Protein AF-A0A1Y5D6I2-F1 (afdb_monomer_lite)

Secondary structure (DSSP, 8-state):
--EEEEE-----GGGTT-GGGSEEE-TTS-EEEHHHHHHHHHGGGSSEEEEEE-TT-HHHHHHHHHTTPEEEE-TTGGG-HHHHHHHHT-

Radius of gyration: 12.55 Å; chains: 1; bounding box: 31×28×32 Å

pLDDT: mean 86.78, std 11.2, range [60.75, 97.38]

Structure (mmCIF, N/CA/C/O backbone):
data_AF-A0A1Y5D6I2-F1
#
_entry.id   AF-A0A1Y5D6I2-F1
#
loop_
_atom_site.group_PDB
_atom_site.id
_atom_site.type_symbol
_atom_site.label_atom_id
_atom_site.label_alt_id
_atom_site.label_comp_id
_atom_site.label_asym_id
_atom_site.label_entity_id
_atom_site.label_seq_id
_atom_site.pdbx_PDB_ins_code
_atom_site.Cartn_x
_atom_site.Cartn_y
_atom_site.Cartn_z
_atom_site.occupancy
_atom_site.B_iso_or_equiv
_atom_site.auth_seq_id
_atom_site.auth_comp_id
_atom_site.auth_asym_id
_atom_site.auth_atom_id
_atom_site.pdbx_PDB_model_num
ATOM 1 N N . MET A 1 1 ? -15.989 -13.502 5.582 1.00 85.06 1 MET A N 1
ATOM 2 C CA . MET A 1 1 ? -15.392 -12.330 4.928 1.00 85.06 1 MET A CA 1
ATOM 3 C C . MET A 1 1 ? -13.991 -12.163 5.487 1.00 85.06 1 MET A C 1
ATOM 5 O O . MET A 1 1 ? -13.854 -12.119 6.704 1.00 85.06 1 MET A O 1
ATOM 9 N N . ILE A 1 2 ? -12.976 -12.165 4.633 1.00 94.19 2 ILE A N 1
ATOM 10 C CA . ILE A 1 2 ? -11.564 -12.007 4.972 1.00 94.19 2 ILE A CA 1
ATOM 11 C C . ILE A 1 2 ? -11.095 -10.709 4.315 1.00 94.19 2 ILE A C 1
ATOM 13 O O . ILE A 1 2 ? -11.202 -10.565 3.098 1.00 94.19 2 ILE A O 1
ATOM 17 N N . ALA A 1 3 ? -10.584 -9.775 5.114 1.00 95.00 3 ALA A N 1
ATOM 18 C CA . ALA A 1 3 ? -9.979 -8.542 4.626 1.00 95.00 3 ALA A CA 1
ATOM 19 C C . ALA A 1 3 ? -8.452 -8.645 4.698 1.00 95.00 3 ALA A C 1
ATOM 21 O O . ALA A 1 3 ? -7.886 -9.029 5.722 1.00 95.00 3 ALA A O 1
ATOM 22 N N . GLY A 1 4 ? -7.786 -8.295 3.603 1.00 95.25 4 GLY A N 1
ATOM 23 C CA . GLY A 1 4 ? -6.344 -8.108 3.557 1.00 95.25 4 GLY A CA 1
ATOM 24 C C . GLY A 1 4 ? -5.991 -6.643 3.792 1.00 95.25 4 GLY A C 1
ATOM 25 O O . GLY A 1 4 ? -6.592 -5.762 3.182 1.00 95.25 4 GLY A O 1
ATOM 26 N N . ILE A 1 5 ? -5.007 -6.363 4.644 1.00 94.44 5 ILE A N 1
ATOM 27 C CA . ILE A 1 5 ? -4.593 -4.988 4.954 1.00 94.44 5 ILE A CA 1
ATOM 28 C C . ILE A 1 5 ? -3.167 -4.756 4.455 1.00 94.44 5 ILE A C 1
ATOM 30 O O . ILE A 1 5 ? -2.231 -5.438 4.874 1.00 94.44 5 ILE A O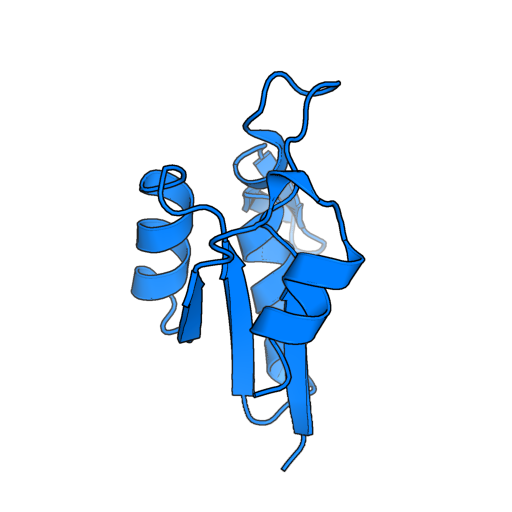 1
ATOM 34 N N . VAL A 1 6 ? -2.991 -3.754 3.593 1.00 94.00 6 VAL A N 1
ATOM 35 C CA . VAL A 1 6 ? -1.678 -3.264 3.160 1.00 94.00 6 VAL A CA 1
ATOM 36 C C . VAL A 1 6 ? -1.320 -2.037 3.992 1.00 94.00 6 VAL A C 1
ATOM 38 O O . VAL A 1 6 ? -1.880 -0.956 3.810 1.00 94.00 6 VAL A O 1
ATOM 41 N N . LEU A 1 7 ? -0.365 -2.195 4.909 1.00 91.19 7 LEU A N 1
ATOM 42 C CA . LEU A 1 7 ? 0.121 -1.117 5.773 1.00 91.19 7 LEU A CA 1
ATOM 43 C C . LEU A 1 7 ? 1.174 -0.280 5.032 1.00 91.19 7 LEU A C 1
ATOM 45 O O . LEU A 1 7 ? 2.368 -0.575 5.070 1.00 91.19 7 LEU A O 1
ATOM 49 N N . ALA A 1 8 ? 0.718 0.766 4.343 1.00 90.31 8 ALA A N 1
ATOM 50 C CA . ALA A 1 8 ? 1.524 1.620 3.471 1.00 90.31 8 ALA A CA 1
ATOM 51 C C . ALA A 1 8 ? 1.777 3.035 4.019 1.00 90.31 8 ALA A C 1
ATOM 53 O O . ALA A 1 8 ? 2.394 3.846 3.339 1.00 90.31 8 ALA A O 1
ATOM 54 N N . ALA A 1 9 ? 1.369 3.332 5.255 1.00 87.12 9 ALA A N 1
ATOM 55 C CA . ALA A 1 9 ? 1.522 4.657 5.857 1.00 87.12 9 ALA A CA 1
ATOM 56 C C . ALA A 1 9 ? 2.910 4.920 6.489 1.00 87.12 9 ALA A C 1
ATOM 58 O O . ALA A 1 9 ? 3.123 5.924 7.167 1.00 87.12 9 ALA A O 1
ATOM 59 N N . GLY A 1 10 ? 3.869 4.007 6.320 1.00 81.75 10 GLY A N 1
ATOM 60 C CA . GLY A 1 10 ? 5.194 4.133 6.924 1.00 81.75 10 GLY A CA 1
ATOM 61 C C . GLY A 1 10 ? 6.005 5.292 6.336 1.00 81.75 10 GLY A C 1
ATOM 62 O O . GLY A 1 10 ? 6.049 5.477 5.126 1.00 81.75 10 GLY A O 1
ATOM 63 N N . LYS A 1 11 ? 6.746 6.018 7.184 1.00 73.00 11 LYS A N 1
ATOM 64 C CA . LYS A 1 11 ? 7.536 7.199 6.781 1.00 73.00 11 LYS A CA 1
ATOM 65 C C . LYS A 1 11 ? 8.595 6.967 5.703 1.00 73.00 11 LYS A C 1
ATOM 67 O O . LYS A 1 11 ? 9.074 7.932 5.126 1.00 73.00 11 LYS A O 1
ATOM 72 N N . GLY A 1 12 ? 9.057 5.729 5.514 1.00 69.44 12 GLY A N 1
ATOM 73 C CA . GLY A 1 12 ? 10.063 5.408 4.499 1.00 69.44 12 GLY A CA 1
ATOM 74 C C . GLY A 1 12 ? 11.351 6.241 4.589 1.00 69.44 12 GLY A C 1
ATOM 75 O O . GLY A 1 12 ? 11.977 6.467 3.562 1.00 69.44 12 GLY A O 1
ATOM 76 N N . THR A 1 13 ? 11.761 6.708 5.776 1.00 71.69 13 THR A N 1
ATOM 77 C CA . THR A 1 13 ? 12.838 7.714 5.936 1.00 71.69 13 THR A CA 1
ATOM 78 C C . THR A 1 13 ? 14.184 7.287 5.352 1.00 71.69 13 THR A C 1
ATOM 80 O O . THR A 1 13 ? 14.938 8.123 4.872 1.00 71.69 13 THR A O 1
ATOM 83 N N . ARG A 1 14 ? 14.471 5.980 5.320 1.00 73.06 14 ARG A N 1
ATOM 84 C CA . ARG A 1 14 ? 15.681 5.421 4.682 1.00 73.06 14 ARG A CA 1
ATOM 85 C C . ARG A 1 14 ? 15.614 5.389 3.147 1.00 73.06 14 ARG A C 1
ATOM 87 O O . ARG A 1 14 ? 16.628 5.157 2.508 1.00 73.06 14 ARG A O 1
ATOM 94 N N . PHE A 1 15 ? 14.430 5.600 2.578 1.00 64.06 15 PHE A N 1
ATOM 95 C CA . PHE A 1 15 ? 14.125 5.607 1.143 1.00 64.06 15 PHE A CA 1
ATOM 96 C C . PHE A 1 15 ? 13.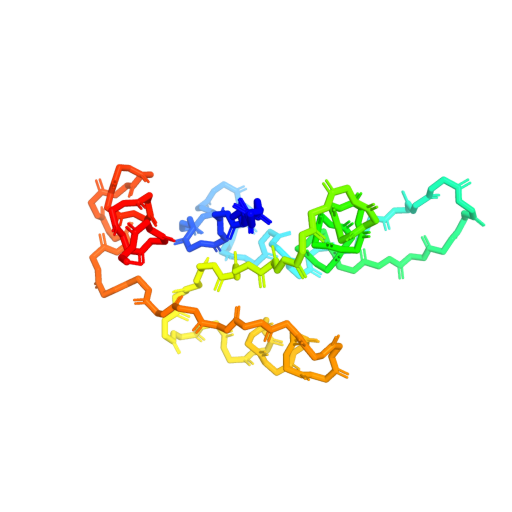695 7.001 0.649 1.00 64.06 15 PHE A C 1
ATOM 98 O O . PHE A 1 15 ? 13.148 7.117 -0.441 1.00 64.06 15 PHE A O 1
ATOM 105 N N . GLY A 1 16 ? 13.878 8.052 1.458 1.00 62.28 16 GLY A N 1
ATOM 106 C CA . GLY A 1 16 ? 13.457 9.411 1.103 1.00 62.28 16 GLY A CA 1
ATOM 107 C C . GLY A 1 16 ? 11.945 9.663 1.161 1.00 62.28 16 GLY A C 1
ATOM 108 O O . GLY A 1 16 ? 11.512 10.733 0.763 1.00 62.28 16 GLY A O 1
ATOM 109 N N . GLY A 1 17 ? 11.146 8.724 1.683 1.00 64.31 17 GLY A N 1
ATOM 110 C CA . GLY A 1 17 ? 9.698 8.893 1.874 1.00 64.31 17 GLY A CA 1
ATOM 111 C C . GLY A 1 17 ? 8.807 8.145 0.879 1.00 64.31 17 GLY A C 1
ATOM 112 O O . GLY A 1 17 ? 7.725 7.715 1.274 1.00 64.31 17 GLY A O 1
ATOM 113 N N . ASP A 1 18 ? 9.293 7.873 -0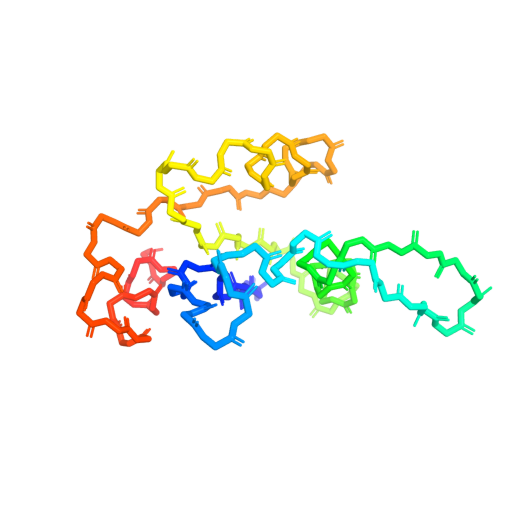.335 1.00 77.81 18 ASP A N 1
ATOM 114 C CA . ASP A 1 18 ? 8.471 7.393 -1.464 1.00 77.81 18 ASP A CA 1
ATOM 115 C C . ASP A 1 18 ? 8.656 5.903 -1.791 1.00 77.81 18 ASP A C 1
ATOM 117 O O . ASP A 1 18 ? 8.451 5.457 -2.921 1.00 77.81 18 ASP A O 1
ATOM 121 N N . LYS A 1 19 ? 9.025 5.083 -0.797 1.00 80.44 19 LYS A N 1
ATOM 122 C CA . LYS A 1 19 ? 9.293 3.644 -1.000 1.00 80.44 19 LYS A CA 1
ATOM 123 C C . LYS A 1 19 ? 8.146 2.921 -1.719 1.00 80.44 19 LYS A C 1
ATOM 125 O O . LYS A 1 19 ? 8.399 2.060 -2.553 1.00 80.44 19 LYS A O 1
ATOM 130 N N . MET A 1 20 ? 6.895 3.257 -1.400 1.00 83.12 20 MET A N 1
ATOM 131 C CA . MET A 1 20 ? 5.725 2.582 -1.976 1.00 83.12 20 MET A CA 1
ATOM 132 C C . MET A 1 20 ? 5.495 2.926 -3.453 1.00 83.12 20 MET A C 1
ATOM 134 O O . MET A 1 20 ? 4.861 2.142 -4.157 1.00 83.12 20 MET A O 1
ATOM 138 N N . LEU A 1 21 ? 6.049 4.043 -3.930 1.00 87.81 21 LEU A N 1
ATOM 139 C CA . LEU A 1 21 ? 6.047 4.428 -5.342 1.00 87.81 21 LEU A CA 1
ATOM 140 C C . LEU A 1 21 ? 7.285 3.924 -6.094 1.00 87.81 21 LEU A C 1
ATOM 142 O O . LEU A 1 21 ? 7.344 4.030 -7.316 1.00 87.81 21 LEU A O 1
ATOM 146 N N . HIS A 1 22 ? 8.263 3.350 -5.386 1.00 89.81 22 HIS A N 1
ATOM 147 C CA . HIS A 1 22 ? 9.461 2.815 -6.015 1.00 89.81 22 HIS A CA 1
ATOM 148 C C . HIS A 1 22 ? 9.096 1.668 -6.974 1.00 89.81 22 HIS A C 1
ATOM 150 O O . HIS A 1 22 ? 8.381 0.747 -6.558 1.00 89.81 22 HIS A O 1
ATOM 156 N N . PRO A 1 23 ? 9.572 1.701 -8.231 1.00 91.00 23 PRO A N 1
ATOM 157 C CA . PRO A 1 23 ? 9.305 0.650 -9.202 1.00 91.00 23 PRO A CA 1
ATOM 158 C C . PRO A 1 23 ? 9.991 -0.656 -8.792 1.00 91.00 23 PRO A C 1
ATOM 160 O O . PRO A 1 23 ? 11.163 -0.671 -8.422 1.00 91.00 23 PRO A O 1
ATOM 163 N N . VAL A 1 24 ? 9.263 -1.765 -8.883 1.00 93.25 24 VAL A N 1
ATOM 164 C CA . VAL A 1 24 ? 9.751 -3.120 -8.613 1.00 93.25 24 VAL A CA 1
ATOM 165 C C . VAL A 1 24 ? 9.282 -4.032 -9.740 1.00 93.25 24 VAL A C 1
ATOM 167 O O . VAL A 1 24 ? 8.154 -3.910 -10.216 1.00 93.25 24 VAL A O 1
ATOM 170 N N . GLN A 1 25 ? 10.150 -4.945 -10.169 1.00 95.12 25 GLN A N 1
ATOM 171 C CA . GLN A 1 25 ? 9.795 -5.950 -11.163 1.00 95.12 25 GLN A CA 1
ATOM 172 C C . GLN A 1 25 ? 8.950 -7.057 -10.518 1.00 95.12 25 GLN A C 1
ATOM 174 O O . GLN A 1 25 ? 9.361 -7.672 -9.533 1.00 95.12 25 GLN A O 1
ATOM 179 N N . SER A 1 26 ? 7.765 -7.309 -11.065 1.00 92.00 26 SER A N 1
ATOM 180 C CA . SER A 1 26 ? 6.897 -8.424 -10.692 1.00 92.00 26 SER A CA 1
ATOM 181 C C . SER A 1 26 ? 7.355 -9.733 -11.346 1.00 92.00 26 SER A C 1
ATOM 183 O O . SER A 1 26 ? 8.187 -9.760 -12.253 1.00 92.00 26 SER A O 1
ATOM 185 N N . HIS A 1 27 ? 6.771 -10.853 -10.916 1.00 87.44 27 HIS A N 1
ATOM 186 C CA . HIS A 1 27 ? 7.114 -12.185 -11.427 1.00 87.44 27 HIS A CA 1
ATOM 187 C C . HIS A 1 27 ? 6.859 -12.357 -12.940 1.00 87.44 27 HIS A C 1
ATOM 189 O O . HIS A 1 27 ? 7.561 -13.115 -13.600 1.00 87.44 27 HIS A O 1
ATOM 195 N N . ASN A 1 28 ? 5.868 -11.661 -13.507 1.00 91.19 28 ASN A N 1
ATOM 196 C CA . ASN A 1 28 ? 5.581 -11.658 -14.950 1.00 91.19 28 ASN A CA 1
ATOM 197 C C . ASN A 1 28 ? 6.455 -10.662 -15.744 1.00 91.19 28 ASN A C 1
ATOM 199 O O . ASN A 1 28 ? 6.264 -10.525 -16.948 1.00 91.19 28 ASN A O 1
ATOM 203 N N . GLY A 1 29 ? 7.410 -9.986 -15.095 1.00 92.62 29 GLY A N 1
ATOM 204 C CA . GLY A 1 29 ? 8.347 -9.058 -15.730 1.00 92.62 29 GLY A CA 1
ATOM 205 C C . GLY A 1 29 ? 7.852 -7.614 -15.850 1.00 92.62 29 GLY A C 1
ATOM 206 O O . GLY A 1 29 ? 8.625 -6.763 -16.292 1.00 92.62 29 GLY A O 1
ATOM 207 N N . GLU A 1 30 ? 6.616 -7.318 -15.439 1.00 94.62 30 GLU A N 1
ATOM 208 C CA . GLU A 1 30 ? 6.091 -5.950 -15.392 1.00 94.62 30 GLU A CA 1
ATOM 209 C C . GLU A 1 30 ? 6.797 -5.129 -14.306 1.00 94.62 30 GLU A C 1
ATOM 211 O O . GLU A 1 30 ? 7.254 -5.650 -13.291 1.00 94.62 30 GLU A O 1
ATOM 216 N N . ILE A 1 31 ? 6.903 -3.819 -14.514 1.00 95.94 31 ILE A N 1
ATOM 217 C CA . ILE A 1 31 ? 7.479 -2.903 -13.528 1.00 95.94 31 ILE A CA 1
ATOM 218 C C . ILE A 1 31 ? 6.334 -2.112 -12.911 1.00 95.94 31 ILE A C 1
ATOM 220 O O . ILE A 1 31 ? 5.684 -1.326 -13.597 1.00 95.94 31 ILE A O 1
ATOM 224 N N . LEU A 1 32 ? 6.097 -2.315 -11.616 1.00 94.75 32 LEU A N 1
ATOM 225 C CA . LEU A 1 32 ? 4.996 -1.696 -10.881 1.00 94.75 32 LEU A CA 1
ATOM 226 C C . LEU A 1 32 ? 5.502 -1.023 -9.601 1.00 94.75 32 LEU A C 1
ATOM 228 O O . LEU A 1 32 ? 6.470 -1.494 -9.001 1.00 94.75 32 LEU A O 1
ATOM 232 N N . PRO A 1 33 ? 4.843 0.047 -9.128 1.00 94.69 33 PRO A N 1
ATOM 233 C CA . PRO A 1 33 ? 5.093 0.586 -7.798 1.00 94.69 33 PRO A CA 1
ATOM 234 C C . PRO A 1 33 ? 4.945 -0.487 -6.712 1.00 94.69 33 PRO A C 1
ATOM 236 O O . PRO A 1 33 ? 3.970 -1.243 -6.707 1.00 94.69 33 PRO A O 1
ATOM 239 N N . MET A 1 34 ? 5.884 -0.536 -5.764 1.00 93.19 34 MET A N 1
ATOM 240 C CA . MET A 1 34 ? 5.924 -1.550 -4.700 1.00 93.19 34 MET A CA 1
ATOM 241 C C . MET A 1 34 ? 4.602 -1.675 -3.924 1.00 93.19 34 MET A C 1
ATOM 243 O O . MET A 1 34 ? 4.175 -2.787 -3.598 1.00 93.19 34 MET A O 1
ATOM 247 N N . GLY A 1 35 ? 3.944 -0.550 -3.628 1.00 93.50 35 GLY A N 1
ATOM 248 C CA . GLY A 1 35 ? 2.659 -0.535 -2.929 1.00 93.50 35 GLY A CA 1
ATOM 249 C C . GLY A 1 35 ? 1.548 -1.198 -3.744 1.00 93.50 35 GLY A C 1
ATOM 250 O O . GLY A 1 35 ? 0.850 -2.078 -3.238 1.00 93.50 35 GLY A O 1
ATOM 251 N N . LEU A 1 36 ? 1.452 -0.855 -5.032 1.00 95.75 36 LEU A N 1
ATOM 252 C CA . LEU A 1 36 ? 0.475 -1.447 -5.945 1.00 95.75 36 LEU A CA 1
ATOM 253 C C . LEU A 1 36 ? 0.710 -2.948 -6.124 1.00 95.75 36 LEU A C 1
ATOM 255 O O . LEU A 1 36 ? -0.232 -3.730 -6.006 1.00 95.75 36 LEU A O 1
ATOM 259 N N . LEU A 1 37 ? 1.963 -3.360 -6.335 1.00 96.75 37 LEU A N 1
ATOM 260 C CA . LEU A 1 37 ? 2.312 -4.775 -6.457 1.00 96.75 37 LEU A CA 1
ATOM 261 C C . LEU A 1 37 ? 1.900 -5.566 -5.206 1.00 96.75 37 LEU A C 1
ATOM 263 O O . LEU A 1 37 ? 1.383 -6.678 -5.322 1.00 96.75 37 LEU A O 1
ATOM 267 N N . SER A 1 38 ? 2.073 -4.981 -4.017 1.00 95.44 38 SER A N 1
ATOM 268 C CA . SER A 1 38 ? 1.671 -5.605 -2.750 1.00 95.44 38 SER A CA 1
ATOM 269 C C . SER A 1 38 ? 0.154 -5.810 -2.667 1.00 95.44 38 SER A C 1
ATOM 271 O O . SER A 1 38 ? -0.298 -6.898 -2.312 1.00 95.44 38 SER A O 1
ATOM 273 N N . ALA A 1 39 ? -0.638 -4.798 -3.040 1.00 96.88 39 ALA A N 1
ATOM 274 C CA . ALA A 1 39 ? -2.100 -4.882 -3.036 1.00 96.88 39 ALA A CA 1
ATOM 275 C C . ALA A 1 39 ? -2.633 -5.875 -4.085 1.00 96.88 39 ALA A C 1
ATOM 277 O O . ALA A 1 39 ? -3.482 -6.711 -3.768 1.00 96.88 39 ALA A O 1
ATOM 278 N N . LEU A 1 40 ? -2.085 -5.846 -5.305 1.00 96.50 40 LEU A N 1
ATOM 279 C CA . LEU A 1 40 ? -2.438 -6.784 -6.377 1.00 96.50 40 LEU A CA 1
ATOM 280 C C . LEU A 1 40 ? -2.099 -8.230 -6.015 1.00 96.50 40 LEU A C 1
ATOM 282 O O . LE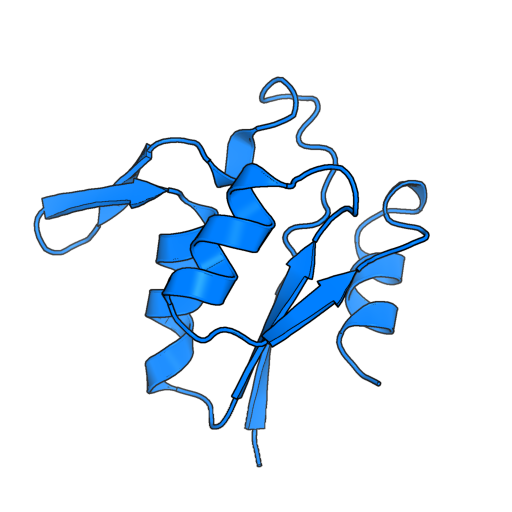U A 1 40 ? -2.873 -9.129 -6.323 1.00 96.50 40 LEU A O 1
ATOM 286 N N . SER A 1 41 ? -0.980 -8.459 -5.326 1.00 96.00 41 SER A N 1
ATOM 287 C CA . SER A 1 41 ? -0.582 -9.804 -4.892 1.00 96.00 41 SER A CA 1
ATOM 288 C C . SER A 1 41 ? -1.493 -10.361 -3.795 1.00 96.00 41 SER A C 1
ATOM 290 O O . SER A 1 41 ? -1.680 -11.573 -3.712 1.00 96.00 41 SER A O 1
ATOM 292 N N . LEU A 1 42 ? -2.065 -9.488 -2.957 1.00 96.50 42 LEU A N 1
ATOM 293 C CA . LEU A 1 42 ? -2.969 -9.866 -1.870 1.00 96.50 42 LEU A CA 1
ATOM 294 C C . LEU A 1 42 ? -4.404 -10.113 -2.357 1.00 96.50 42 LEU A C 1
ATOM 296 O O . LEU A 1 42 ? -5.064 -11.028 -1.868 1.00 96.50 42 LEU A O 1
ATOM 300 N N . LYS A 1 43 ? -4.873 -9.328 -3.335 1.00 97.12 43 LYS A N 1
ATOM 301 C CA . LYS A 1 43 ? -6.265 -9.320 -3.817 1.00 97.12 43 LYS A CA 1
ATOM 302 C C . LYS A 1 43 ? -6.861 -10.699 -4.160 1.00 97.12 43 LYS A C 1
ATOM 304 O O . LYS A 1 43 ? -8.026 -10.891 -3.826 1.00 97.12 43 LYS A O 1
ATOM 309 N N . PRO A 1 44 ? -6.143 -11.663 -4.771 1.00 97.19 44 PRO A N 1
ATOM 310 C CA . PRO A 1 44 ? -6.713 -12.973 -5.105 1.00 97.19 44 PRO A CA 1
ATOM 311 C C . PRO A 1 44 ? -7.075 -13.850 -3.897 1.00 97.19 44 PRO A C 1
ATOM 313 O O . PRO A 1 44 ? -7.767 -14.849 -4.068 1.00 97.19 44 PRO A O 1
ATOM 316 N N . TRP A 1 45 ? -6.597 -13.511 -2.695 1.00 97.31 45 TRP A N 1
ATOM 317 C CA . TRP A 1 45 ? -6.679 -14.367 -1.504 1.00 97.31 45 TRP A CA 1
ATOM 318 C C . TRP A 1 45 ? -7.682 -13.879 -0.452 1.00 97.31 45 TRP A C 1
ATOM 320 O O . TRP A 1 45 ? -7.845 -14.523 0.583 1.00 97.31 45 TRP A O 1
ATOM 330 N N . VAL A 1 46 ? -8.319 -12.729 -0.684 1.00 97.31 46 VAL A N 1
ATOM 331 C CA . VAL A 1 46 ? -9.185 -12.038 0.281 1.00 97.31 46 VAL A CA 1
ATOM 332 C C . VAL A 1 46 ? -10.402 -11.439 -0.421 1.00 97.31 46 VAL A C 1
ATOM 334 O O . VAL A 1 46 ? -10.357 -11.127 -1.611 1.00 97.31 46 VAL A O 1
ATOM 337 N N . ASP A 1 47 ? -11.489 -11.232 0.318 1.00 96.00 47 ASP A N 1
ATOM 338 C CA . ASP A 1 47 ? -12.709 -10.624 -0.225 1.00 96.00 47 ASP A CA 1
ATOM 339 C C . ASP A 1 47 ? -12.491 -9.121 -0.506 1.00 96.00 47 ASP A C 1
ATOM 341 O O . ASP A 1 47 ? -12.867 -8.591 -1.558 1.00 96.00 47 ASP A O 1
ATOM 345 N N . GLU A 1 48 ? -11.798 -8.435 0.408 1.00 95.50 48 GLU A N 1
ATOM 346 C CA . GLU A 1 48 ? -11.505 -6.998 0.352 1.00 95.50 48 GLU A CA 1
ATOM 347 C C . GLU A 1 48 ? -10.019 -6.728 0.629 1.00 95.50 48 GLU A C 1
ATOM 349 O O . GLU A 1 48 ? -9.387 -7.424 1.423 1.00 95.50 48 GLU A O 1
ATOM 354 N N . VAL A 1 49 ? -9.464 -5.696 -0.012 1.00 97.38 49 VAL A N 1
ATOM 355 C CA . VAL A 1 49 ? -8.132 -5.166 0.304 1.00 97.38 49 VAL A CA 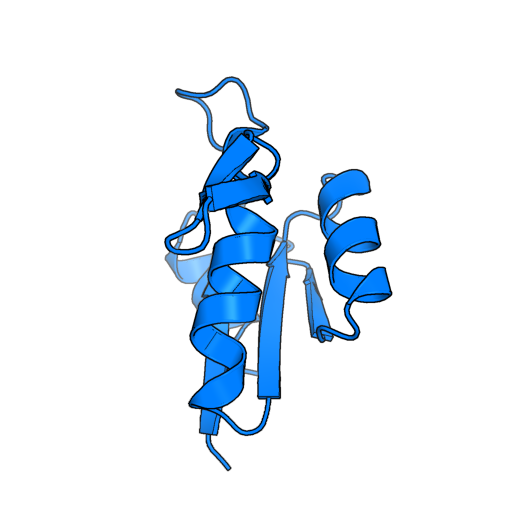1
ATOM 356 C C . VAL A 1 49 ? -8.278 -3.725 0.780 1.00 97.38 49 VAL A C 1
ATOM 358 O O . VAL A 1 49 ? -8.842 -2.894 0.065 1.00 97.38 49 VAL A O 1
ATOM 361 N N . ILE A 1 50 ? -7.746 -3.447 1.970 1.00 95.81 50 ILE A N 1
ATOM 362 C CA . ILE A 1 50 ? -7.700 -2.122 2.591 1.00 95.81 50 ILE A CA 1
ATOM 363 C C . ILE A 1 50 ? -6.255 -1.623 2.552 1.00 95.81 50 ILE A C 1
ATOM 365 O O . ILE A 1 50 ? -5.348 -2.231 3.123 1.00 95.81 50 ILE A O 1
ATOM 369 N N . CYS A 1 51 ? -6.036 -0.497 1.889 1.00 95.75 51 CYS A N 1
ATOM 370 C CA . CYS A 1 51 ? -4.746 0.167 1.792 1.00 95.75 51 CYS A CA 1
ATOM 371 C C . CYS A 1 51 ? -4.685 1.310 2.807 1.00 95.75 51 CYS A C 1
ATOM 373 O O . CYS A 1 51 ? -5.347 2.337 2.652 1.00 95.75 51 CYS A O 1
ATOM 375 N N . VAL A 1 52 ? -3.874 1.133 3.851 1.00 92.62 52 VAL A N 1
ATOM 376 C CA . VAL A 1 52 ? -3.662 2.151 4.884 1.00 92.62 52 VAL A CA 1
ATOM 377 C C . VAL A 1 52 ? -2.530 3.075 4.449 1.00 92.62 52 VAL A C 1
ATOM 379 O O . VAL A 1 52 ? -1.401 2.618 4.288 1.00 92.62 52 VAL A O 1
ATOM 382 N N . VAL A 1 53 ? -2.804 4.366 4.278 1.00 91.69 53 VAL A N 1
ATOM 383 C CA . VAL A 1 53 ? -1.872 5.352 3.692 1.00 91.69 53 VAL A CA 1
ATOM 384 C C . VAL A 1 53 ? -1.773 6.624 4.535 1.00 91.69 53 VAL A C 1
ATOM 386 O O . VAL A 1 53 ? -2.579 6.854 5.437 1.00 91.69 53 VAL A O 1
ATOM 389 N N . ARG A 1 54 ? -0.769 7.461 4.256 1.00 88.50 54 ARG A N 1
ATOM 390 C CA . ARG A 1 54 ? -0.674 8.821 4.812 1.00 88.50 54 ARG A CA 1
ATOM 391 C C . ARG A 1 54 ? -1.535 9.768 3.984 1.00 88.50 54 ARG A C 1
ATOM 393 O O . ARG A 1 54 ? -1.580 9.634 2.766 1.00 88.50 54 ARG A O 1
ATOM 400 N N . ALA A 1 55 ? -2.141 10.767 4.623 1.00 87.12 55 ALA A N 1
ATOM 401 C CA . ALA A 1 55 ? -2.950 11.773 3.926 1.00 87.12 55 ALA A CA 1
ATOM 402 C C . ALA A 1 55 ? -2.159 12.529 2.840 1.00 87.12 55 ALA A C 1
ATOM 404 O O . ALA A 1 55 ? -2.724 12.958 1.839 1.00 87.12 55 ALA A O 1
ATOM 405 N N . GLN A 1 56 ? -0.848 12.686 3.039 1.00 86.44 56 GLN A N 1
ATOM 406 C CA . GLN A 1 56 ? 0.036 13.420 2.137 1.00 86.44 56 GLN A CA 1
ATOM 407 C C . GLN A 1 56 ? 0.485 12.597 0.917 1.00 86.44 56 GLN A C 1
ATOM 409 O O . GLN A 1 56 ? 0.963 13.183 -0.052 1.00 86.44 56 GLN A O 1
ATOM 414 N N . ASP A 1 57 ? 0.307 11.270 0.922 1.00 88.38 57 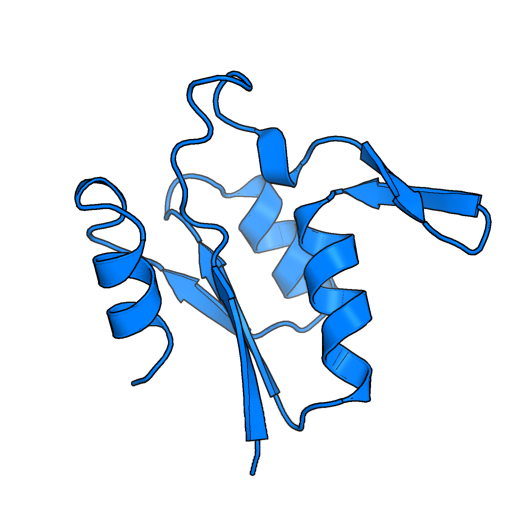ASP A N 1
ATOM 415 C CA . ASP A 1 57 ? 0.743 10.384 -0.169 1.00 88.38 57 ASP A CA 1
ATOM 416 C C . ASP A 1 57 ? -0.287 10.351 -1.312 1.00 88.38 57 ASP A C 1
ATOM 418 O O . ASP A 1 57 ? -0.795 9.296 -1.701 1.00 88.38 57 ASP A O 1
ATOM 422 N N . THR A 1 58 ? -0.613 11.518 -1.868 1.00 91.25 58 THR A N 1
ATOM 423 C CA . THR A 1 58 ? -1.685 11.695 -2.865 1.00 91.25 58 THR A CA 1
ATOM 424 C C . THR A 1 58 ? -1.492 10.843 -4.119 1.00 91.25 58 THR A C 1
ATOM 426 O O . THR A 1 58 ? -2.458 10.290 -4.646 1.00 91.25 58 THR A O 1
ATOM 429 N N . ALA A 1 59 ? -0.247 10.669 -4.570 1.00 92.12 59 ALA A N 1
ATOM 430 C CA . ALA A 1 59 ? 0.080 9.816 -5.711 1.00 92.12 59 ALA A CA 1
ATOM 431 C C . ALA A 1 59 ? -0.211 8.331 -5.435 1.00 92.12 59 ALA A C 1
ATOM 433 O O . ALA A 1 59 ? -0.734 7.635 -6.303 1.00 92.12 59 ALA A O 1
ATOM 434 N N . LEU A 1 60 ? 0.076 7.849 -4.221 1.00 92.12 60 LEU A N 1
ATOM 435 C CA . LEU A 1 60 ? -0.207 6.468 -3.828 1.00 92.12 60 LEU A CA 1
ATOM 436 C C . LEU A 1 60 ? -1.711 6.237 -3.628 1.00 92.12 60 LEU A C 1
ATOM 438 O O . LEU A 1 60 ? -2.221 5.198 -4.039 1.00 92.12 60 LEU A O 1
ATOM 442 N N . ILE A 1 61 ? -2.413 7.213 -3.043 1.00 94.44 61 ILE A N 1
ATOM 443 C CA . ILE A 1 61 ? -3.879 7.202 -2.913 1.00 94.44 61 ILE A CA 1
ATOM 444 C C . ILE A 1 61 ? -4.521 7.069 -4.295 1.00 94.44 61 ILE A C 1
ATOM 446 O O . ILE A 1 61 ? -5.246 6.109 -4.541 1.00 94.44 61 ILE A O 1
ATOM 450 N N . THR A 1 62 ? -4.163 7.967 -5.217 1.00 95.88 62 THR A N 1
ATOM 451 C CA . THR A 1 62 ? -4.693 7.976 -6.590 1.00 95.88 62 THR A CA 1
ATOM 452 C C . THR A 1 62 ? -4.441 6.640 -7.284 1.00 95.88 62 THR A C 1
ATOM 454 O O . THR A 1 62 ? -5.329 6.088 -7.930 1.00 95.88 62 THR A O 1
ATOM 457 N N . LEU A 1 63 ? -3.233 6.090 -7.127 1.00 95.69 63 LEU A N 1
ATOM 458 C CA . LEU A 1 63 ? -2.860 4.815 -7.729 1.00 95.69 63 LEU A CA 1
ATOM 459 C C . LEU A 1 63 ? -3.743 3.663 -7.236 1.00 95.69 63 LEU A C 1
ATOM 461 O O . LEU A 1 63 ? -4.181 2.836 -8.034 1.00 95.69 63 LEU A O 1
ATOM 465 N N . TYR A 1 64 ? -4.010 3.597 -5.935 1.00 96.88 64 TYR A N 1
ATOM 466 C CA . TYR A 1 64 ? -4.870 2.565 -5.362 1.00 96.88 64 TYR A CA 1
ATOM 467 C C . TYR A 1 64 ? -6.341 2.738 -5.758 1.00 96.88 64 TYR A C 1
ATOM 469 O O . TYR A 1 64 ? -6.990 1.749 -6.100 1.00 96.88 64 TYR A O 1
ATOM 477 N N . GLU A 1 65 ? -6.853 3.971 -5.774 1.00 96.44 65 GLU A N 1
ATOM 478 C CA . GLU A 1 65 ? -8.227 4.276 -6.199 1.00 96.44 65 GLU A CA 1
ATOM 479 C C . GLU A 1 65 ? -8.468 3.890 -7.664 1.00 96.44 65 GLU A C 1
ATOM 481 O O . GLU A 1 65 ? -9.479 3.264 -7.978 1.00 96.44 65 GLU A O 1
ATOM 486 N N . GLN A 1 66 ? -7.504 4.163 -8.553 1.00 97.25 66 GLN A N 1
ATOM 487 C CA . GLN A 1 66 ? -7.550 3.742 -9.961 1.00 97.25 66 GLN A CA 1
ATOM 488 C C . GLN A 1 66 ? -7.655 2.218 -10.134 1.00 97.25 66 GLN A C 1
ATOM 490 O O . GLN A 1 66 ? -8.189 1.753 -11.139 1.00 97.25 66 GLN A O 1
ATOM 495 N N . HIS A 1 67 ? -7.173 1.445 -9.157 1.00 96.31 67 HIS A N 1
ATOM 496 C CA . HIS A 1 67 ? -7.248 -0.018 -9.141 1.00 96.31 67 HIS A CA 1
ATOM 497 C C . HIS A 1 67 ? -8.408 -0.553 -8.281 1.00 96.31 67 HIS A C 1
ATOM 499 O O . HIS A 1 67 ? -8.521 -1.762 -8.079 1.00 96.31 67 HIS A O 1
ATOM 505 N N . GLY A 1 68 ? -9.284 0.329 -7.786 1.00 96.31 68 GLY A N 1
ATOM 506 C CA . GLY A 1 68 ? -10.481 -0.041 -7.029 1.00 96.31 68 GLY A CA 1
ATOM 507 C C . GLY A 1 68 ? -10.207 -0.545 -5.611 1.00 96.31 68 GLY A C 1
ATOM 508 O O . GLY A 1 68 ? -11.041 -1.257 -5.048 1.00 96.31 68 GLY A O 1
ATOM 509 N N . PHE A 1 69 ? -9.051 -0.219 -5.028 1.00 96.94 69 PHE A N 1
ATOM 510 C CA . PHE A 1 69 ? -8.747 -0.570 -3.641 1.00 96.94 69 PHE A CA 1
ATOM 511 C C . PHE A 1 69 ? -9.375 0.415 -2.656 1.00 96.94 69 PHE A C 1
ATOM 513 O O . PHE A 1 69 ? -9.462 1.615 -2.915 1.00 96.94 69 PHE A O 1
ATOM 520 N N . LYS A 1 70 ? -9.780 -0.092 -1.488 1.00 95.69 70 LYS A N 1
ATOM 521 C CA . LYS A 1 70 ? -10.318 0.737 -0.410 1.00 95.69 70 LYS A CA 1
ATOM 522 C C . LYS A 1 70 ? -9.185 1.437 0.320 1.00 95.69 70 LYS A C 1
ATOM 524 O O . LYS A 1 70 ? -8.207 0.800 0.705 1.00 95.69 70 LYS A O 1
ATOM 529 N N . ILE A 1 71 ? -9.343 2.734 0.549 1.00 94.81 71 ILE A N 1
ATOM 530 C CA . ILE A 1 71 ? -8.348 3.557 1.231 1.00 94.81 71 ILE A CA 1
ATOM 531 C C . ILE A 1 71 ? -8.756 3.796 2.677 1.00 94.81 71 ILE A C 1
ATOM 533 O O . ILE A 1 71 ? -9.913 4.096 2.966 1.00 94.81 71 ILE A O 1
ATOM 537 N N . HIS A 1 72 ? -7.780 3.711 3.577 1.00 93.06 72 HIS A N 1
ATOM 538 C CA . HIS A 1 72 ? -7.911 4.206 4.938 1.00 93.06 72 HIS A CA 1
ATOM 539 C C . HIS A 1 72 ? -6.745 5.145 5.266 1.00 93.06 72 HIS A C 1
ATOM 541 O O . HIS A 1 72 ? -5.577 4.798 5.082 1.00 93.06 72 HIS A O 1
ATOM 547 N N . ILE A 1 73 ? -7.048 6.347 5.752 1.00 90.62 73 ILE A N 1
ATOM 548 C CA . ILE A 1 73 ? -6.028 7.337 6.106 1.00 90.62 73 ILE A CA 1
ATOM 549 C C . ILE A 1 73 ? -5.559 7.090 7.541 1.00 90.62 73 ILE A C 1
ATOM 551 O O . ILE A 1 73 ? -6.341 7.150 8.482 1.00 90.62 73 ILE A O 1
ATOM 555 N N . SER A 1 74 ? -4.265 6.836 7.725 1.00 85.75 74 SER A N 1
ATOM 556 C CA . SER A 1 74 ? -3.655 6.702 9.050 1.00 85.75 74 SER A CA 1
ATOM 557 C C . SER A 1 74 ? -3.286 8.080 9.602 1.00 85.75 74 SER A C 1
ATOM 559 O O . SER A 1 74 ? -2.181 8.568 9.362 1.00 85.75 74 SER A O 1
ATOM 561 N N . GLU A 1 75 ? -4.177 8.683 10.388 1.00 75.31 75 GLU A N 1
ATOM 562 C CA . GLU A 1 75 ? -3.971 10.007 11.007 1.00 75.31 75 GLU A CA 1
ATOM 563 C C . GLU A 1 75 ? -2.731 10.059 11.918 1.00 75.31 75 GLU A C 1
ATOM 565 O O . GLU A 1 75 ? -2.023 11.063 11.962 1.00 75.31 75 GLU A O 1
ATOM 570 N N . TYR A 1 76 ? -2.405 8.944 12.581 1.00 72.31 76 TYR A N 1
ATOM 571 C CA . TYR A 1 76 ? -1.292 8.841 13.531 1.00 72.31 76 TYR A CA 1
ATOM 572 C C . TYR A 1 76 ? -0.112 8.011 13.009 1.00 72.31 76 TYR A C 1
ATOM 574 O O . TYR A 1 76 ? 0.565 7.337 13.784 1.00 72.31 76 TYR A O 1
ATOM 582 N N . PHE A 1 77 ? 0.159 8.040 11.699 1.00 67.00 77 PHE A N 1
ATOM 583 C CA . PHE A 1 77 ? 1.251 7.257 11.088 1.00 67.00 77 PHE A CA 1
ATOM 584 C C . PHE A 1 77 ? 2.634 7.515 11.726 1.00 67.00 77 PHE A C 1
ATOM 586 O O . PHE A 1 77 ? 3.521 6.659 11.719 1.00 67.00 77 PHE A O 1
ATOM 593 N N . GLU A 1 78 ? 2.802 8.697 12.317 1.00 68.25 78 GLU A N 1
ATOM 594 C CA . GLU A 1 78 ? 3.961 9.133 13.093 1.00 68.25 78 GLU A CA 1
ATOM 595 C C . GLU A 1 78 ? 4.258 8.238 14.311 1.00 68.25 78 GLU A C 1
ATOM 597 O O . GLU A 1 78 ? 5.419 8.102 14.697 1.00 68.25 78 GLU A O 1
ATOM 602 N N . LEU A 1 79 ? 3.234 7.584 14.873 1.00 73.25 79 LEU A N 1
ATOM 603 C CA . LEU A 1 79 ? 3.339 6.670 16.018 1.00 73.25 79 LEU A CA 1
ATOM 604 C C . LEU A 1 79 ? 3.783 5.248 15.621 1.00 73.25 79 LEU A C 1
ATOM 606 O O . LEU A 1 79 ? 3.952 4.387 16.484 1.00 73.25 79 LEU A O 1
ATOM 610 N N . GLY A 1 80 ? 4.011 4.998 14.327 1.00 66.25 80 GLY A N 1
ATOM 611 C CA . GLY A 1 80 ? 4.537 3.738 13.807 1.00 66.25 80 GLY A CA 1
ATOM 612 C C . GLY A 1 80 ? 3.469 2.724 13.385 1.00 66.25 80 GLY A C 1
ATOM 613 O O . GLY A 1 80 ? 2.294 3.040 13.218 1.00 66.25 80 GLY A O 1
ATOM 614 N N . LEU A 1 81 ? 3.906 1.477 13.173 1.00 71.69 81 LEU A N 1
ATOM 615 C CA . LEU A 1 81 ? 3.114 0.417 12.530 1.00 71.69 81 LEU A CA 1
ATOM 616 C C . LEU A 1 81 ? 1.831 0.050 13.293 1.00 71.69 81 LEU A C 1
ATOM 618 O O . LEU A 1 81 ? 0.821 -0.270 12.670 1.00 71.69 81 LEU A O 1
ATOM 622 N N . SER A 1 82 ? 1.861 0.098 14.628 1.00 67.56 82 SER A N 1
ATOM 623 C CA . SER A 1 82 ? 0.710 -0.227 15.479 1.00 67.56 82 SER A CA 1
ATOM 624 C C . SER A 1 82 ? -0.470 0.712 15.231 1.00 67.56 82 SER A C 1
ATOM 626 O O . SER A 1 82 ? -1.603 0.245 15.149 1.00 67.56 82 SER A O 1
ATOM 628 N N . ALA A 1 83 ? -0.216 2.007 15.028 1.00 67.56 83 ALA A N 1
ATOM 629 C CA . ALA A 1 83 ? -1.254 2.976 14.685 1.00 67.56 83 ALA A CA 1
ATOM 630 C C . ALA A 1 83 ? -1.871 2.693 13.307 1.00 67.56 83 ALA A C 1
ATOM 632 O O . ALA A 1 83 ? -3.087 2.768 13.151 1.00 67.56 83 ALA A O 1
ATOM 633 N N . SER A 1 84 ? -1.058 2.287 12.325 1.00 69.50 84 SER A N 1
ATOM 634 C CA . SER A 1 84 ? -1.558 1.900 11.001 1.00 69.50 84 SER A CA 1
ATOM 635 C C . SER A 1 84 ? -2.403 0.623 11.037 1.00 69.50 84 SER A C 1
ATOM 637 O O . SER A 1 84 ? -3.370 0.516 10.290 1.00 69.50 84 SER A O 1
ATOM 639 N N . LEU A 1 85 ? -2.071 -0.340 11.906 1.00 73.81 85 LEU A N 1
ATOM 640 C CA . LEU A 1 85 ? -2.881 -1.548 12.075 1.00 73.81 85 LEU A CA 1
ATOM 641 C C . LEU A 1 85 ? -4.243 -1.229 12.697 1.00 73.81 85 LEU A C 1
ATOM 643 O O . LEU A 1 85 ? -5.250 -1.677 12.165 1.00 73.81 85 LEU A O 1
ATOM 647 N N . VAL A 1 86 ? -4.276 -0.433 13.774 1.00 74.00 86 VAL A N 1
ATOM 648 C CA . VAL A 1 86 ? -5.531 -0.002 14.424 1.00 74.00 86 VAL A CA 1
ATOM 649 C C . VAL A 1 86 ? -6.457 0.699 13.428 1.00 74.00 86 VAL A C 1
ATOM 651 O O . VAL A 1 86 ? -7.658 0.454 13.431 1.00 74.00 86 VAL A O 1
ATOM 654 N N . ALA A 1 87 ? -5.892 1.517 12.542 1.00 67.31 87 ALA A N 1
ATOM 655 C CA . ALA A 1 87 ? -6.627 2.194 11.480 1.00 67.31 87 ALA A CA 1
ATOM 656 C C . ALA A 1 87 ? -7.262 1.198 10.477 1.00 67.31 87 ALA A C 1
ATOM 658 O O . ALA A 1 87 ? -8.388 1.377 10.028 1.00 67.31 87 ALA A O 1
ATOM 659 N N . GLY A 1 88 ? -6.562 0.108 10.151 1.00 61.31 88 GLY A N 1
ATOM 660 C CA . GLY A 1 88 ? -7.014 -0.872 9.158 1.00 61.31 88 GLY A CA 1
ATOM 661 C C . GLY A 1 88 ? -8.027 -1.918 9.642 1.00 61.31 88 GLY A C 1
ATOM 662 O O . GLY A 1 88 ? -8.624 -2.573 8.793 1.00 61.31 88 GLY A O 1
ATOM 663 N N . ILE A 1 89 ? -8.210 -2.106 10.956 1.00 80.12 89 ILE A N 1
ATOM 664 C CA . ILE A 1 89 ? -9.064 -3.170 11.539 1.00 80.12 89 ILE A CA 1
ATOM 665 C C . ILE A 1 89 ? -10.416 -2.672 12.086 1.00 80.12 89 ILE A C 1
ATOM 667 O O . ILE A 1 89 ? -10.988 -3.328 12.957 1.00 80.12 89 ILE A O 1
ATOM 671 N N . GLN A 1 90 ? -10.894 -1.511 11.632 1.00 60.75 90 GLN A N 1
ATOM 672 C CA . GLN A 1 90 ? -12.172 -0.938 12.082 1.00 60.75 90 GLN A CA 1
ATOM 673 C C . GLN A 1 90 ? -13.396 -1.750 11.650 1.00 60.75 90 GLN A C 1
ATOM 675 O O . GLN A 1 90 ? -13.403 -2.257 10.505 1.00 60.75 90 GLN A O 1
#

Foldseek 3Di:
DFEAEALAAAQCVVVVRQQQQDWDQDPVRDTGRNVVNVQVVCVVPGPAYEYEHAPPPVVSVVVCVVVVHHYFHQPVCVVDDVSSVVRRPD

Sequence (90 aa):
MIAGIVLAAGKGTRFGGDKMLHPVQSHNGEILPMGLLSALSLKPWVDEVICVVRAQDTALITLYEQHGFKIHISEYFELGLSASLVAGIQ